Protein AF-A0A7V1U657-F1 (afdb_monomer)

Nearest PDB structures (foldseek):
  8v9j-assembly1_z  TM=7.286E-01  e=1.082E-06  Mycolicibacterium smegmatis MC2 155
  8v9l-assembly1_z  TM=7.149E-01  e=7.474E-06  Mycolicibacterium smegmatis MC2 155
  2mq9-assembly1_A  TM=6.368E-01  e=1.327E-02  Homo sapiens
  4adf-assembly1_L  TM=3.237E-01  e=2.497E+00  Homo sapiens
  3uf2-assembly2_D  TM=2.363E-01  e=8.163E+00  Homo sapiens

Structure (mmCIF, N/CA/C/O backbone):
data_AF-A0A7V1U657-F1
#
_entry.id   AF-A0A7V1U657-F1
#
loop_
_atom_site.group_PDB
_atom_site.id
_atom_site.type_symbol
_atom_site.label_atom_id
_atom_site.label_alt_id
_atom_site.label_comp_id
_atom_site.label_asym_id
_atom_site.label_entity_id
_atom_site.label_seq_id
_atom_site.pdbx_PDB_ins_code
_atom_site.Cartn_x
_atom_site.Cartn_y
_atom_site.Cartn_z
_atom_site.occupancy
_atom_site.B_iso_or_equiv
_atom_site.auth_seq_id
_atom_site.auth_comp_id
_atom_site.auth_asym_id
_atom_site.auth_atom_id
_atom_site.pdbx_PDB_model_num
ATOM 1 N N . MET A 1 1 ? 9.817 -9.246 -0.834 1.00 65.25 1 MET A N 1
ATOM 2 C CA . MET A 1 1 ? 9.112 -8.799 -2.052 1.00 65.25 1 MET A CA 1
ATOM 3 C C . MET A 1 1 ? 8.465 -10.000 -2.713 1.00 65.25 1 MET A C 1
ATOM 5 O O . MET A 1 1 ? 9.168 -10.953 -3.035 1.00 65.25 1 MET A O 1
ATOM 9 N N . THR A 1 2 ? 7.140 -9.972 -2.835 1.00 79.44 2 THR A N 1
ATOM 10 C CA . THR A 1 2 ? 6.330 -11.088 -3.347 1.00 79.44 2 THR A CA 1
ATOM 11 C C . THR A 1 2 ? 5.769 -10.728 -4.722 1.00 79.44 2 THR A C 1
ATOM 13 O O . THR A 1 2 ? 5.329 -9.596 -4.930 1.00 79.44 2 THR A O 1
ATOM 16 N N . GLU A 1 3 ? 5.778 -11.671 -5.663 1.00 80.19 3 GLU A N 1
ATOM 17 C CA . GLU A 1 3 ? 5.101 -11.495 -6.951 1.00 80.19 3 GLU A CA 1
ATOM 18 C C . GLU A 1 3 ? 3.579 -11.633 -6.797 1.00 80.19 3 GLU A C 1
ATOM 20 O O . GLU A 1 3 ? 3.076 -12.315 -5.904 1.00 80.19 3 GLU A O 1
ATOM 25 N N . LEU A 1 4 ? 2.826 -10.962 -7.669 1.00 85.06 4 LEU A N 1
ATOM 26 C CA . LEU A 1 4 ? 1.369 -11.031 -7.659 1.00 85.06 4 LEU A CA 1
ATOM 27 C C . LEU A 1 4 ? 0.876 -12.371 -8.231 1.00 85.06 4 LEU A C 1
ATOM 29 O O . LEU A 1 4 ? 1.046 -12.629 -9.420 1.00 85.06 4 LEU A O 1
ATOM 33 N N . ASP A 1 5 ? 0.175 -13.161 -7.416 1.00 86.38 5 ASP A N 1
ATOM 34 C CA . ASP A 1 5 ? -0.552 -14.358 -7.850 1.00 86.38 5 ASP A CA 1
ATOM 35 C C . ASP A 1 5 ? -1.987 -14.421 -7.274 1.00 86.38 5 ASP A C 1
ATOM 37 O O . ASP A 1 5 ? -2.387 -13.631 -6.409 1.00 86.38 5 ASP A O 1
ATOM 41 N N . HIS A 1 6 ? -2.794 -15.374 -7.758 1.00 86.25 6 HIS A N 1
ATOM 42 C CA . HIS A 1 6 ? -4.179 -15.557 -7.301 1.00 86.25 6 HIS A CA 1
ATOM 43 C C . HIS A 1 6 ? -4.298 -16.045 -5.846 1.00 86.25 6 HIS A C 1
ATOM 45 O O . HIS A 1 6 ? -5.334 -15.823 -5.211 1.00 86.25 6 HIS A O 1
ATOM 51 N N . THR A 1 7 ? -3.279 -16.722 -5.312 1.00 88.94 7 THR A N 1
ATOM 52 C CA . THR A 1 7 ? -3.280 -17.255 -3.942 1.00 88.94 7 THR A CA 1
ATOM 53 C C . THR A 1 7 ? -3.102 -16.120 -2.941 1.00 88.94 7 THR A C 1
ATOM 55 O O . THR A 1 7 ? -3.890 -15.988 -2.001 1.00 88.94 7 THR A O 1
ATOM 58 N N . LEU A 1 8 ? -2.120 -15.254 -3.185 1.00 88.69 8 LEU A N 1
ATOM 59 C CA . LEU A 1 8 ? -1.853 -14.042 -2.428 1.00 88.69 8 LEU A CA 1
ATOM 60 C C . LEU A 1 8 ? -3.040 -13.085 -2.492 1.00 88.69 8 LEU A C 1
ATOM 62 O O . LEU A 1 8 ? -3.476 -12.584 -1.456 1.00 88.69 8 LEU A O 1
ATOM 66 N N . LEU A 1 9 ? -3.615 -12.884 -3.682 1.00 91.25 9 LEU A N 1
ATOM 67 C CA . LEU A 1 9 ? -4.796 -12.038 -3.841 1.00 91.25 9 LEU A CA 1
ATOM 68 C C . LEU A 1 9 ? -5.963 -12.536 -2.985 1.00 91.25 9 LEU A C 1
ATOM 70 O O . LEU A 1 9 ? -6.587 -11.755 -2.271 1.00 91.25 9 LEU A O 1
ATOM 74 N N . ARG A 1 10 ? -6.235 -13.846 -3.012 1.00 91.06 10 ARG A N 1
ATOM 75 C CA . ARG A 1 10 ? -7.302 -14.459 -2.213 1.00 91.06 10 ARG A CA 1
ATOM 76 C C . ARG A 1 10 ? -7.030 -14.339 -0.714 1.00 91.06 10 ARG A C 1
ATOM 78 O O . ARG A 1 10 ? -7.961 -14.063 0.040 1.00 91.06 10 ARG A O 1
ATOM 85 N N . LYS A 1 11 ? -5.773 -14.513 -0.286 1.00 92.00 11 LYS A N 1
ATOM 86 C CA . LYS A 1 11 ? -5.346 -14.304 1.107 1.00 92.00 11 LYS A CA 1
ATOM 87 C C . LYS A 1 11 ? -5.624 -12.865 1.549 1.00 92.00 11 LYS A C 1
ATOM 89 O O . LYS A 1 11 ? -6.239 -12.667 2.592 1.00 92.00 11 LYS A O 1
ATOM 94 N N . LEU A 1 12 ? -5.225 -11.878 0.746 1.00 93.19 12 LEU A N 1
ATOM 95 C CA . LEU A 1 12 ? -5.453 -10.457 1.020 1.00 93.19 12 LEU A CA 1
ATOM 96 C C . LEU A 1 12 ? -6.943 -10.099 1.036 1.00 93.19 12 LEU A C 1
ATOM 98 O O . LEU A 1 12 ? -7.397 -9.417 1.949 1.00 93.19 12 LEU A O 1
ATOM 102 N N . ALA A 1 13 ? -7.718 -10.591 0.069 1.00 91.31 13 ALA A N 1
ATOM 103 C CA . ALA A 1 13 ? -9.158 -10.347 -0.015 1.00 91.31 13 ALA A CA 1
ATOM 104 C C . ALA A 1 13 ? -9.927 -10.942 1.179 1.00 91.31 13 ALA A C 1
ATOM 106 O O . ALA A 1 13 ? -10.911 -10.365 1.643 1.00 91.31 13 ALA A O 1
ATOM 107 N N . GLY A 1 14 ? -9.470 -12.093 1.684 1.00 89.81 14 GLY A N 1
ATOM 108 C CA . GLY A 1 14 ? -10.012 -12.732 2.882 1.00 89.81 14 GLY A CA 1
ATOM 109 C C . GLY A 1 14 ? -9.529 -12.112 4.195 1.00 89.81 14 GLY A C 1
ATOM 110 O O . GLY A 1 14 ? -10.094 -12.417 5.245 1.00 89.81 14 GLY A O 1
ATOM 111 N N . TRP A 1 15 ? -8.511 -11.247 4.161 1.00 87.44 15 TRP A N 1
ATOM 112 C CA . TRP A 1 15 ? -7.967 -10.626 5.361 1.00 87.44 15 TRP A CA 1
ATOM 113 C C . TRP A 1 15 ? -8.934 -9.572 5.911 1.00 87.44 15 TRP A C 1
ATOM 115 O O . TRP A 1 15 ? -9.203 -8.543 5.288 1.00 87.44 15 TRP A O 1
ATOM 125 N N . SER A 1 16 ? -9.461 -9.840 7.102 1.00 84.88 16 SER A N 1
ATOM 126 C CA . SER A 1 16 ? -10.425 -8.985 7.792 1.00 84.88 16 SER A CA 1
ATOM 127 C C . SER A 1 16 ? -10.053 -8.941 9.271 1.00 84.88 16 SER A C 1
ATOM 129 O O . SER A 1 16 ? -10.511 -9.793 10.029 1.00 84.88 16 SER A O 1
ATOM 131 N N . PRO A 1 17 ? -9.192 -8.003 9.688 1.00 80.81 17 PRO A N 1
ATOM 132 C CA . PRO A 1 17 ? -8.807 -7.897 11.080 1.00 80.81 17 PRO A CA 1
ATOM 133 C C . PRO A 1 17 ? -9.905 -7.149 11.846 1.00 80.81 17 PRO A C 1
ATOM 135 O O . PRO A 1 17 ? -10.292 -6.038 11.484 1.00 80.81 17 PRO A O 1
ATOM 138 N N . ASP A 1 18 ? -10.452 -7.787 12.881 1.00 85.81 18 ASP A N 1
ATOM 139 C CA . ASP A 1 18 ? -11.635 -7.306 13.601 1.00 85.81 18 ASP A CA 1
ATOM 140 C C . ASP A 1 18 ? -11.426 -5.899 14.182 1.00 85.81 18 ASP A C 1
ATOM 142 O O . ASP A 1 18 ? -10.727 -5.698 15.173 1.00 85.81 18 ASP A O 1
ATOM 146 N N . GLY A 1 19 ? -12.045 -4.902 13.544 1.00 85.88 19 GLY A N 1
ATOM 147 C CA . GLY A 1 19 ? -12.002 -3.503 13.975 1.00 85.88 19 GLY A CA 1
ATOM 148 C C . GLY A 1 19 ? -10.679 -2.771 13.716 1.00 85.88 19 GLY A C 1
ATOM 149 O O . GLY A 1 19 ? -10.598 -1.578 14.012 1.00 85.88 19 GLY A O 1
ATOM 150 N N . VAL A 1 20 ? -9.670 -3.433 13.140 1.00 95.56 20 VAL A N 1
ATOM 151 C CA . VAL A 1 20 ? -8.402 -2.800 12.752 1.00 95.56 20 VAL A CA 1
ATOM 152 C C . VAL A 1 20 ? -8.478 -2.411 11.272 1.00 95.56 20 VAL A C 1
ATOM 154 O O . VAL A 1 20 ? -8.790 -3.254 10.433 1.00 95.56 20 VAL A O 1
ATOM 157 N N . PRO A 1 21 ? -8.229 -1.146 10.906 1.00 97.00 21 PRO A N 1
ATOM 158 C CA . PRO A 1 21 ? -8.206 -0.755 9.506 1.00 97.00 21 PRO A CA 1
ATOM 159 C C . PRO A 1 21 ? -6.965 -1.320 8.801 1.00 97.00 21 PRO A C 1
ATOM 161 O O . PRO A 1 21 ? -5.891 -1.419 9.387 1.00 97.00 21 PRO A O 1
ATOM 164 N N . VAL A 1 22 ? -7.117 -1.640 7.521 1.00 97.81 22 VAL A N 1
ATOM 165 C CA . VAL A 1 22 ? -6.031 -1.967 6.600 1.00 97.81 22 VAL A CA 1
ATOM 166 C C . VAL A 1 22 ? -5.717 -0.734 5.760 1.00 97.81 22 VAL A C 1
ATOM 168 O O . VAL A 1 22 ? -6.591 -0.200 5.068 1.00 97.81 22 VAL A O 1
ATOM 171 N N . THR A 1 23 ? -4.457 -0.314 5.775 1.00 98.56 23 THR A N 1
ATOM 172 C CA . THR A 1 23 ? -3.914 0.700 4.871 1.00 98.56 23 THR A CA 1
ATOM 173 C C . THR A 1 23 ? -3.426 0.020 3.596 1.00 98.56 23 THR A C 1
ATOM 175 O O . THR A 1 23 ? -2.448 -0.723 3.607 1.00 98.56 23 THR A O 1
ATOM 178 N N . SER A 1 24 ? -4.122 0.265 2.486 1.00 98.56 24 SER A N 1
ATOM 179 C CA . SER A 1 24 ? -3.779 -0.239 1.150 1.00 98.56 24 SER A CA 1
ATOM 180 C C . SER A 1 24 ? -3.199 0.898 0.314 1.00 98.56 24 SER A C 1
ATOM 182 O O . SER A 1 24 ? -3.909 1.866 0.026 1.00 98.56 24 SER A O 1
ATOM 184 N N . LEU A 1 25 ? -1.927 0.803 -0.074 1.00 98.75 25 LEU A N 1
ATOM 185 C CA . LEU A 1 25 ? -1.214 1.835 -0.824 1.00 98.75 25 LEU A CA 1
ATOM 186 C C . LEU A 1 25 ? -0.689 1.290 -2.152 1.00 98.75 25 LEU A C 1
ATOM 188 O O . LEU A 1 25 ? 0.064 0.326 -2.195 1.00 98.75 25 LEU A O 1
ATOM 192 N N . TYR A 1 26 ? -1.043 1.976 -3.231 1.00 98.56 26 TYR A N 1
ATOM 193 C CA . TYR A 1 26 ? -0.529 1.760 -4.575 1.00 98.56 26 TYR A CA 1
ATOM 194 C C . TYR A 1 26 ? 0.330 2.952 -4.979 1.00 98.56 26 TYR A C 1
ATOM 196 O O . TYR A 1 26 ? -0.114 4.096 -4.858 1.00 98.56 26 TYR A O 1
ATOM 204 N N . LEU A 1 27 ? 1.538 2.692 -5.473 1.00 98.44 27 LEU A N 1
ATOM 205 C CA . LEU A 1 27 ? 2.489 3.722 -5.893 1.00 98.44 27 LEU A CA 1
ATOM 206 C C . LEU A 1 27 ? 3.156 3.303 -7.198 1.00 98.44 27 LEU A C 1
ATOM 208 O O . LEU A 1 27 ? 3.742 2.224 -7.275 1.00 98.44 27 LEU A O 1
ATOM 212 N N . THR A 1 28 ? 3.101 4.147 -8.227 1.00 97.50 28 THR A N 1
ATOM 213 C CA . THR A 1 28 ? 3.973 3.948 -9.389 1.00 97.50 28 THR A CA 1
ATOM 214 C C . THR A 1 28 ? 5.391 4.404 -9.073 1.00 97.50 28 THR A C 1
ATOM 216 O O . THR A 1 28 ? 5.622 5.491 -8.552 1.00 97.50 28 THR A O 1
ATOM 219 N N . VAL A 1 29 ? 6.345 3.545 -9.412 1.00 97.44 29 VAL A N 1
ATOM 220 C CA . VAL A 1 29 ? 7.791 3.772 -9.283 1.00 97.44 29 VAL A CA 1
ATOM 221 C C . VAL A 1 29 ? 8.476 3.678 -10.650 1.00 97.44 29 VAL A C 1
ATOM 223 O O . VAL A 1 29 ? 9.697 3.577 -10.739 1.00 97.44 29 VAL A O 1
ATOM 226 N N . ASP A 1 30 ? 7.688 3.711 -11.730 1.00 96.38 30 ASP A N 1
ATOM 227 C CA . ASP A 1 30 ? 8.153 3.588 -13.109 1.00 96.38 30 ASP A CA 1
ATOM 228 C C . ASP A 1 30 ? 9.202 4.656 -13.435 1.00 96.38 30 ASP A C 1
ATOM 230 O O . ASP A 1 30 ? 8.894 5.847 -13.491 1.00 96.38 30 ASP A O 1
ATOM 234 N N . GLY A 1 31 ? 10.433 4.218 -13.714 1.00 93.38 31 GLY A N 1
ATOM 235 C CA . GLY A 1 31 ? 11.565 5.088 -14.035 1.00 93.38 31 GLY A CA 1
ATOM 236 C C . GLY A 1 31 ? 11.348 5.992 -15.253 1.00 93.38 31 GLY A C 1
ATOM 237 O O . GLY A 1 31 ? 12.021 7.013 -15.377 1.00 93.38 31 GLY A O 1
ATOM 238 N N . ARG A 1 32 ? 10.394 5.664 -16.136 1.00 93.50 32 ARG A N 1
ATOM 239 C CA . ARG A 1 32 ? 10.004 6.533 -17.260 1.00 93.50 32 ARG A CA 1
ATOM 240 C C . ARG A 1 32 ? 9.250 7.774 -16.791 1.00 93.50 32 ARG A C 1
ATOM 242 O O . ARG A 1 32 ? 9.371 8.827 -17.407 1.00 93.50 32 ARG A O 1
ATOM 249 N N . ARG A 1 33 ? 8.459 7.635 -15.723 1.00 94.31 33 ARG A N 1
ATOM 250 C CA . ARG A 1 33 ? 7.682 8.720 -15.112 1.00 94.31 33 ARG A CA 1
ATOM 251 C C . ARG A 1 33 ? 8.442 9.398 -13.974 1.00 94.31 33 ARG A C 1
ATOM 253 O O . ARG A 1 33 ? 8.351 10.612 -13.834 1.00 94.31 33 ARG A O 1
ATOM 260 N N . TYR A 1 34 ? 9.188 8.616 -13.200 1.00 95.38 34 TYR A N 1
ATOM 261 C CA . TYR A 1 34 ? 9.956 9.040 -12.034 1.00 95.38 34 TYR A CA 1
ATOM 262 C C . TYR A 1 34 ? 11.418 8.607 -12.181 1.00 95.38 34 TYR A C 1
ATOM 264 O O . TYR A 1 34 ? 11.822 7.574 -11.635 1.00 95.38 34 TYR A O 1
ATOM 272 N N . PRO A 1 35 ? 12.231 9.361 -12.946 1.00 93.38 35 PRO A N 1
ATOM 273 C CA . PRO A 1 35 ? 13.628 9.012 -13.180 1.00 93.38 35 PRO A CA 1
ATOM 274 C C . PRO A 1 35 ? 14.423 8.865 -11.881 1.00 93.38 35 PRO A C 1
ATOM 276 O O . PRO A 1 35 ? 15.235 7.940 -11.763 1.00 93.38 35 PRO A O 1
ATOM 279 N N . ARG A 1 36 ? 14.159 9.724 -10.887 1.00 95.19 36 ARG A N 1
ATOM 280 C CA . ARG A 1 36 ? 14.844 9.730 -9.590 1.00 95.19 36 ARG A CA 1
ATOM 281 C C . ARG A 1 36 ? 13.957 9.155 -8.491 1.00 95.19 36 ARG A C 1
ATOM 283 O O . ARG A 1 36 ? 12.739 9.299 -8.511 1.00 95.19 36 ARG A O 1
ATOM 290 N N . ARG A 1 37 ? 14.603 8.567 -7.480 1.00 95.06 37 ARG A N 1
ATOM 291 C CA . ARG A 1 37 ? 13.950 8.072 -6.259 1.00 95.06 37 ARG A CA 1
ATOM 292 C C . ARG A 1 37 ? 13.106 9.146 -5.572 1.00 95.06 37 ARG A C 1
ATOM 294 O O . ARG A 1 37 ? 11.954 8.909 -5.232 1.00 95.06 37 ARG A O 1
ATOM 301 N N . THR A 1 38 ? 13.659 10.350 -5.476 1.00 96.19 38 THR A N 1
ATOM 302 C CA . THR A 1 38 ? 12.994 11.511 -4.879 1.00 96.19 38 THR A CA 1
ATOM 303 C C . THR A 1 38 ? 11.667 11.861 -5.555 1.00 96.19 38 THR A C 1
ATOM 305 O O . THR A 1 38 ? 10.789 12.417 -4.906 1.00 96.19 38 THR A O 1
ATOM 308 N N . ASP A 1 39 ? 11.486 11.531 -6.838 1.00 96.06 39 ASP A N 1
ATOM 309 C CA . ASP A 1 39 ? 10.292 11.929 -7.588 1.00 96.06 39 ASP A CA 1
ATOM 310 C C . ASP A 1 39 ? 9.060 11.115 -7.156 1.00 96.06 39 ASP A C 1
ATOM 312 O O . ASP A 1 39 ? 7.980 11.678 -6.965 1.00 96.06 39 ASP A O 1
ATOM 316 N N . TYR A 1 40 ? 9.214 9.801 -6.941 1.00 96.88 40 TYR A N 1
ATOM 317 C CA . TYR A 1 40 ? 8.127 8.975 -6.400 1.00 96.88 40 TYR A CA 1
ATOM 318 C C . TYR A 1 40 ? 7.997 9.100 -4.875 1.00 96.88 40 TYR A C 1
ATOM 320 O O . TYR A 1 40 ? 6.921 8.848 -4.337 1.00 96.88 40 TYR A O 1
ATOM 328 N N . GLU A 1 41 ? 9.042 9.533 -4.162 1.00 97.88 41 GLU A N 1
ATOM 329 C CA . GLU A 1 41 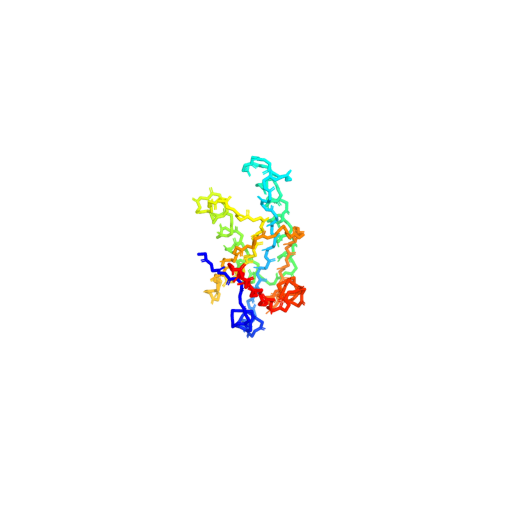? 8.958 9.830 -2.723 1.00 97.88 41 GLU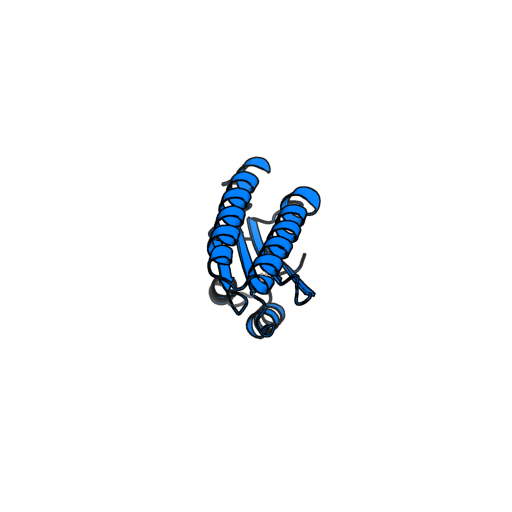 A CA 1
ATOM 330 C C . GLU A 1 41 ? 8.069 11.045 -2.426 1.00 97.88 41 GLU A C 1
ATOM 332 O O . GLU A 1 41 ? 7.319 11.021 -1.452 1.00 97.88 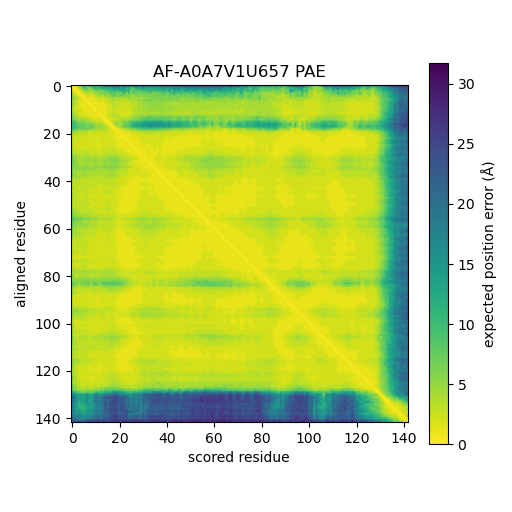41 GLU A O 1
ATOM 337 N N . VAL A 1 42 ? 8.055 12.061 -3.297 1.00 98.06 42 VAL A N 1
ATOM 338 C CA . VAL A 1 42 ? 7.083 13.168 -3.196 1.00 98.06 42 VAL A CA 1
ATOM 339 C C . VAL A 1 42 ? 5.653 12.634 -3.283 1.00 98.06 42 VAL A C 1
ATOM 341 O O . VAL A 1 42 ? 4.776 13.031 -2.515 1.00 98.06 42 VAL A O 1
ATOM 344 N N . ARG A 1 43 ? 5.414 11.687 -4.196 1.00 98.06 43 ARG A N 1
ATOM 345 C CA . ARG A 1 43 ? 4.098 11.068 -4.355 1.00 98.06 43 ARG A CA 1
ATOM 346 C C . ARG A 1 43 ? 3.725 10.198 -3.160 1.00 98.06 43 ARG A C 1
ATOM 348 O O . ARG A 1 43 ? 2.576 10.231 -2.723 1.00 98.06 43 ARG A O 1
ATOM 355 N N . LEU A 1 44 ? 4.691 9.469 -2.605 1.00 98.62 44 LEU A N 1
ATOM 356 C CA . LEU A 1 44 ? 4.527 8.757 -1.345 1.00 98.62 44 LEU A CA 1
ATOM 357 C C . LEU A 1 44 ? 4.072 9.718 -0.238 1.00 98.62 44 LEU A C 1
ATOM 359 O O . LEU A 1 44 ? 3.071 9.436 0.410 1.00 98.62 44 LEU A O 1
ATOM 363 N N . ASP A 1 45 ? 4.730 10.865 -0.056 1.00 98.69 45 ASP A N 1
ATOM 364 C CA . ASP A 1 45 ? 4.369 11.834 0.991 1.00 98.69 45 ASP A CA 1
ATOM 365 C C . ASP A 1 45 ? 2.924 12.343 0.871 1.00 98.69 45 ASP A C 1
ATOM 367 O O . ASP A 1 45 ? 2.221 12.493 1.877 1.00 98.69 45 ASP A O 1
ATOM 371 N N . GLU A 1 46 ? 2.446 12.576 -0.353 1.00 98.56 46 GLU A N 1
ATOM 372 C CA . GLU A 1 46 ? 1.049 12.939 -0.612 1.00 98.56 46 GLU A CA 1
ATOM 373 C C . GLU A 1 46 ? 0.075 11.827 -0.201 1.00 98.56 46 GLU A C 1
ATOM 375 O O . GLU A 1 46 ? -0.941 12.098 0.447 1.00 98.56 46 GLU A O 1
ATOM 380 N N . LEU A 1 47 ? 0.392 10.574 -0.543 1.00 98.75 47 LEU A N 1
ATOM 381 C CA . LEU A 1 47 ? -0.416 9.414 -0.169 1.00 98.75 47 LEU A CA 1
ATOM 382 C C . LEU A 1 47 ? -0.407 9.200 1.349 1.00 98.75 47 LEU A C 1
ATOM 384 O O . LEU A 1 47 ? -1.468 9.045 1.946 1.00 98.75 47 LEU A O 1
ATOM 388 N N . LEU A 1 48 ? 0.750 9.278 2.007 1.00 98.75 48 LEU A N 1
ATOM 389 C CA . LEU A 1 48 ? 0.840 9.140 3.462 1.00 98.75 48 LEU A CA 1
ATOM 390 C C . LEU A 1 48 ? 0.041 10.237 4.177 1.00 98.75 48 LEU A C 1
ATOM 392 O O . LEU A 1 48 ? -0.661 9.959 5.146 1.00 98.75 48 LEU A O 1
ATOM 396 N N . ARG A 1 49 ? 0.068 11.481 3.679 1.00 98.69 49 ARG A N 1
ATOM 397 C CA . ARG A 1 49 ? -0.783 12.564 4.203 1.00 98.69 49 ARG A CA 1
ATOM 398 C C . ARG A 1 49 ? -2.274 12.264 4.020 1.00 98.69 49 ARG A C 1
ATOM 400 O O . ARG A 1 49 ? -3.060 12.537 4.923 1.00 98.69 49 ARG A O 1
ATOM 407 N N . SER A 1 50 ? -2.667 11.693 2.880 1.00 98.62 50 SER A N 1
ATOM 408 C CA . SER A 1 50 ? -4.055 11.287 2.632 1.00 98.62 50 SER A CA 1
ATOM 409 C C . SER A 1 50 ? -4.503 10.147 3.554 1.00 98.62 50 SER A C 1
ATOM 411 O O . SER A 1 50 ? -5.624 10.200 4.056 1.00 98.62 50 SER A O 1
ATOM 413 N N . ALA A 1 51 ? -3.638 9.170 3.843 1.00 98.56 51 ALA A N 1
ATOM 414 C CA . ALA A 1 51 ? -3.922 8.119 4.823 1.00 98.56 51 ALA A CA 1
ATOM 415 C C . ALA A 1 51 ? -4.163 8.701 6.223 1.00 98.56 51 ALA A C 1
ATOM 417 O O . ALA A 1 51 ? -5.175 8.379 6.845 1.00 98.56 51 ALA A O 1
ATOM 418 N N . ARG A 1 52 ? -3.312 9.638 6.676 1.00 98.50 52 ARG A N 1
ATOM 419 C CA . ARG A 1 52 ? -3.529 10.355 7.949 1.00 98.50 52 ARG A CA 1
ATOM 420 C C . ARG A 1 52 ? -4.863 11.086 7.977 1.00 98.50 52 ARG A C 1
ATOM 422 O O . ARG A 1 52 ? -5.587 11.009 8.960 1.00 98.50 52 ARG A O 1
ATOM 429 N N . ALA A 1 53 ? -5.216 11.769 6.888 1.00 98.50 53 ALA A N 1
ATOM 430 C CA . ALA A 1 53 ? -6.491 12.472 6.792 1.00 98.50 53 ALA A CA 1
ATOM 431 C C . ALA A 1 53 ? -7.697 11.516 6.878 1.00 98.50 53 ALA A C 1
ATOM 433 O O . ALA A 1 53 ? -8.683 11.849 7.529 1.00 98.50 53 ALA A O 1
ATOM 434 N N . GLN A 1 54 ? -7.615 10.324 6.273 1.00 98.25 54 GLN A N 1
ATOM 435 C CA . GLN A 1 54 ? -8.646 9.284 6.402 1.00 98.25 54 GLN A CA 1
ATOM 436 C C . GLN A 1 54 ? -8.739 8.747 7.840 1.00 98.25 54 GLN A C 1
ATOM 438 O O . GLN A 1 54 ? -9.839 8.490 8.328 1.00 98.25 54 GLN A O 1
ATOM 443 N N . ALA A 1 55 ? -7.607 8.638 8.542 1.00 97.38 55 ALA A N 1
ATOM 444 C CA . ALA A 1 55 ? -7.553 8.176 9.927 1.00 97.38 55 ALA A CA 1
ATOM 445 C C . ALA A 1 55 ? -8.240 9.122 10.927 1.00 97.38 55 ALA A C 1
ATOM 447 O O . ALA A 1 55 ? -8.697 8.660 11.969 1.00 97.38 55 ALA A O 1
ATOM 448 N N . LEU A 1 56 ? -8.380 10.417 10.611 1.00 96.62 56 LEU A N 1
ATOM 449 C CA . LEU A 1 56 ? -9.053 11.395 11.484 1.00 96.62 56 LEU A CA 1
ATOM 450 C C . LEU A 1 56 ? -10.526 11.057 11.762 1.00 96.62 56 LEU A C 1
ATOM 452 O O . LEU A 1 56 ? -11.076 1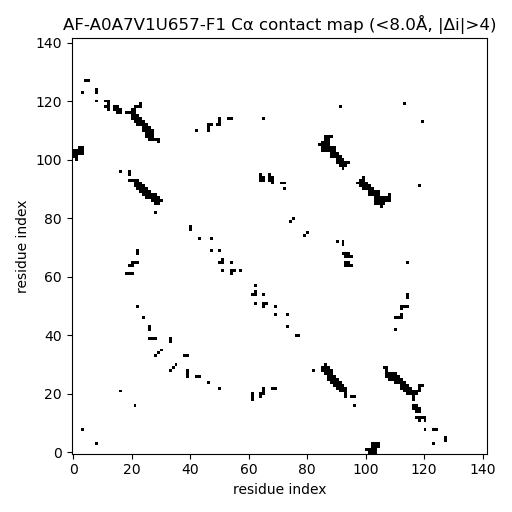1.507 12.763 1.00 96.62 56 LEU A O 1
ATOM 456 N N . ALA A 1 57 ? -11.169 10.287 10.880 1.00 95.25 57 ALA A N 1
ATOM 457 C CA . ALA A 1 57 ? -12.553 9.847 11.049 1.00 95.25 57 ALA A CA 1
ATOM 458 C C . ALA A 1 57 ? -12.684 8.539 11.855 1.00 95.25 57 ALA A C 1
ATOM 460 O O . ALA A 1 57 ? -13.799 8.064 12.069 1.00 95.25 57 ALA A O 1
ATOM 461 N N . LEU A 1 58 ? -11.567 7.930 12.269 1.00 95.75 58 LEU A N 1
ATOM 462 C CA . LEU A 1 58 ? -11.546 6.638 12.949 1.00 95.75 58 LEU A CA 1
ATOM 463 C C . LEU A 1 58 ? -11.461 6.791 14.476 1.00 95.75 58 LEU A C 1
ATOM 465 O O . LEU A 1 58 ? -10.942 7.789 14.978 1.00 95.75 58 LEU A O 1
ATOM 469 N N . PRO A 1 59 ? -11.909 5.776 15.239 1.00 96.19 59 PRO A N 1
ATOM 470 C CA . PRO A 1 59 ? -11.625 5.691 16.665 1.00 96.19 59 PRO A CA 1
ATOM 471 C C . PRO A 1 59 ? -10.119 5.720 16.947 1.00 96.19 59 PRO A C 1
ATOM 473 O O . PRO A 1 59 ? -9.313 5.220 16.164 1.00 96.19 59 PRO A O 1
ATOM 476 N N . GLU A 1 60 ? -9.743 6.236 18.113 1.00 95.62 60 GLU A N 1
ATOM 477 C CA . GLU A 1 60 ? -8.346 6.478 18.490 1.00 95.62 60 GLU A CA 1
ATOM 478 C C . GLU A 1 60 ? -7.424 5.237 18.377 1.00 95.62 60 GLU A C 1
ATOM 480 O O . GLU A 1 60 ? -6.343 5.363 17.798 1.00 95.62 60 GLU A O 1
ATOM 485 N N . PRO A 1 61 ? -7.838 4.010 18.764 1.00 95.69 61 PRO A N 1
ATOM 486 C CA . PRO A 1 61 ? -7.032 2.810 18.525 1.00 95.69 61 PRO A CA 1
ATOM 487 C C . PRO A 1 61 ? -6.803 2.492 17.042 1.00 95.69 61 PRO A C 1
ATOM 489 O O . PRO A 1 61 ? -5.705 2.089 16.662 1.00 95.69 61 PRO A O 1
ATOM 492 N N . ALA A 1 62 ? -7.821 2.695 16.204 1.00 96.25 62 ALA A N 1
ATOM 493 C CA . ALA A 1 62 ? -7.734 2.468 14.766 1.00 96.25 62 ALA A CA 1
ATOM 494 C C . ALA A 1 62 ? -6.843 3.526 14.099 1.00 96.25 62 ALA A C 1
ATOM 496 O O . ALA A 1 62 ? -5.987 3.177 13.291 1.00 96.25 62 ALA A O 1
ATOM 497 N N . ALA A 1 63 ? -6.971 4.796 14.495 1.00 97.38 63 ALA A N 1
ATOM 498 C CA . ALA A 1 63 ? -6.106 5.871 14.012 1.00 97.38 63 ALA A CA 1
ATOM 499 C C . ALA A 1 63 ? -4.625 5.625 14.359 1.00 97.38 63 ALA A C 1
ATOM 501 O O . ALA A 1 63 ? -3.759 5.804 13.504 1.00 97.38 63 ALA A O 1
ATOM 502 N N . ARG A 1 64 ? -4.325 5.129 15.570 1.00 97.62 64 ARG A N 1
ATOM 503 C CA . ARG A 1 64 ? -2.956 4.725 15.945 1.00 97.62 64 ARG A CA 1
ATOM 504 C C . ARG A 1 64 ? -2.413 3.580 15.092 1.00 97.62 64 ARG A C 1
ATOM 506 O O . ARG A 1 64 ? -1.234 3.613 14.753 1.00 97.62 64 ARG A O 1
ATOM 513 N N . SER A 1 65 ? -3.244 2.596 14.731 1.00 97.75 65 SER A N 1
ATOM 514 C CA . SER A 1 65 ? -2.827 1.540 13.795 1.00 97.75 65 SER A CA 1
ATOM 515 C C . SER A 1 65 ? -2.411 2.141 12.454 1.00 97.75 65 SER A C 1
ATOM 517 O O . SER A 1 65 ? -1.352 1.805 11.942 1.00 97.75 65 SER A O 1
ATOM 519 N N . VAL A 1 66 ? -3.186 3.088 11.918 1.00 98.44 66 VAL A N 1
ATOM 520 C CA . VAL A 1 66 ? -2.854 3.738 10.639 1.00 98.44 66 VAL A CA 1
ATOM 521 C C . VAL A 1 66 ? -1.540 4.521 10.719 1.00 98.44 66 VAL A C 1
ATOM 523 O O . VAL A 1 66 ? -0.758 4.490 9.774 1.00 98.44 66 VAL A O 1
ATOM 526 N N . GLU A 1 67 ? -1.237 5.190 11.835 1.00 98.50 67 GLU A N 1
ATOM 527 C CA . GLU A 1 67 ? 0.076 5.836 12.003 1.00 98.50 67 GLU A CA 1
ATOM 528 C C . GLU A 1 67 ? 1.231 4.820 12.008 1.00 98.50 67 GLU A C 1
ATOM 530 O O . GLU A 1 67 ? 2.277 5.082 11.409 1.00 98.50 67 GLU A O 1
ATOM 535 N N . GLY A 1 68 ? 1.032 3.645 12.615 1.00 98.50 68 GLY A N 1
ATOM 536 C CA . GLY A 1 68 ? 1.980 2.530 12.529 1.00 98.50 68 GLY A CA 1
ATOM 537 C C . GLY A 1 68 ? 2.160 2.030 11.094 1.00 98.50 68 GLY A C 1
ATOM 538 O O . GLY A 1 68 ? 3.288 1.855 10.634 1.00 98.50 68 GLY A O 1
ATOM 539 N N . ASP A 1 69 ? 1.060 1.890 10.354 1.00 98.56 69 ASP A N 1
ATOM 540 C CA . ASP A 1 69 ? 1.079 1.481 8.948 1.00 98.56 69 ASP A CA 1
ATOM 541 C C . ASP A 1 69 ? 1.870 2.474 8.093 1.00 98.56 69 ASP A C 1
ATOM 543 O O . ASP A 1 69 ? 2.690 2.085 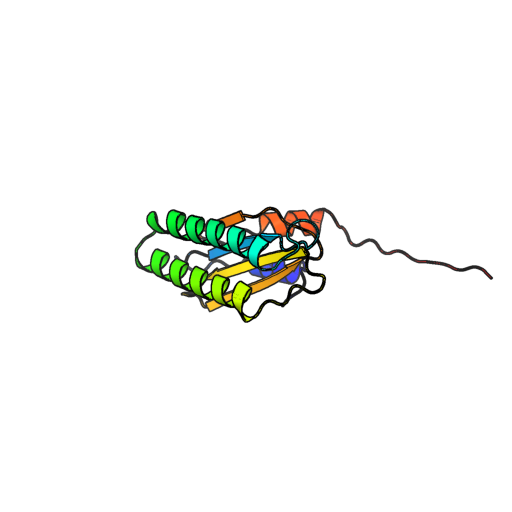7.264 1.00 98.56 69 ASP A O 1
ATOM 547 N N . ILE A 1 70 ? 1.649 3.771 8.313 1.00 98.75 70 ILE A N 1
ATOM 548 C CA . ILE A 1 70 ? 2.333 4.852 7.604 1.00 98.75 70 ILE A CA 1
ATOM 549 C C . ILE A 1 70 ? 3.836 4.839 7.883 1.00 98.75 70 ILE A C 1
ATOM 551 O O . ILE A 1 70 ? 4.624 5.040 6.954 1.00 98.75 70 ILE A O 1
ATOM 555 N N . ALA A 1 71 ? 4.237 4.618 9.135 1.00 98.62 71 ALA A N 1
ATOM 556 C CA . ALA A 1 71 ? 5.643 4.510 9.501 1.00 98.62 71 ALA A CA 1
ATOM 557 C C . ALA A 1 71 ? 6.308 3.322 8.788 1.00 98.62 71 ALA A C 1
ATOM 559 O O . ALA A 1 71 ? 7.347 3.504 8.151 1.00 98.62 71 ALA A O 1
ATOM 560 N N . GLU A 1 72 ? 5.671 2.149 8.812 1.00 98.44 72 GLU A N 1
ATOM 561 C CA . GLU A 1 72 ? 6.195 0.932 8.180 1.00 98.44 72 GLU A CA 1
ATOM 562 C C . GLU A 1 72 ? 6.301 1.083 6.653 1.00 98.44 72 GLU A C 1
ATOM 564 O O . GLU A 1 72 ? 7.343 0.786 6.061 1.00 98.44 72 GLU A O 1
ATOM 569 N N . ILE A 1 73 ? 5.263 1.643 6.017 1.00 98.69 73 ILE A N 1
ATOM 570 C CA . ILE A 1 73 ? 5.242 1.955 4.581 1.00 98.69 73 ILE A CA 1
ATOM 571 C C . ILE A 1 73 ? 6.350 2.945 4.213 1.00 98.69 73 ILE A C 1
ATOM 573 O O . ILE A 1 73 ? 7.080 2.727 3.243 1.00 98.69 73 ILE A O 1
ATOM 577 N N . SER A 1 74 ? 6.493 4.030 4.977 1.00 98.56 74 SER A N 1
ATOM 578 C CA . SER A 1 74 ? 7.532 5.033 4.742 1.00 98.56 74 SER A CA 1
ATOM 579 C C . SER A 1 74 ? 8.926 4.416 4.837 1.00 98.56 74 SER A C 1
ATOM 581 O O . SER A 1 74 ? 9.737 4.604 3.930 1.00 98.56 74 SER A O 1
ATOM 583 N N . ALA A 1 75 ? 9.196 3.666 5.908 1.00 98.31 75 ALA A N 1
ATOM 584 C CA . ALA A 1 75 ? 10.477 3.003 6.124 1.00 98.31 75 ALA A CA 1
ATOM 585 C C . ALA A 1 75 ? 10.777 1.999 5.005 1.00 98.31 75 ALA A C 1
ATOM 587 O O . ALA A 1 75 ? 11.879 1.975 4.462 1.00 98.31 75 ALA A O 1
ATOM 588 N N . PHE A 1 76 ? 9.788 1.206 4.581 1.00 98.25 76 PHE A N 1
ATOM 589 C CA . PHE A 1 76 ? 9.965 0.294 3.452 1.00 98.25 76 PHE A CA 1
ATOM 590 C C . PHE A 1 76 ? 10.395 1.032 2.182 1.00 98.25 76 PHE A C 1
ATOM 592 O O . PHE A 1 76 ? 11.460 0.744 1.636 1.00 98.25 76 PHE A O 1
ATOM 599 N N . VAL A 1 77 ? 9.615 2.020 1.735 1.00 97.75 77 VAL A N 1
ATOM 600 C CA . VAL A 1 77 ? 9.873 2.691 0.451 1.00 97.75 77 VAL A CA 1
ATOM 601 C C . VAL A 1 77 ? 11.179 3.494 0.470 1.00 97.75 77 VAL A C 1
ATOM 603 O O . VAL A 1 77 ? 11.834 3.606 -0.568 1.00 97.75 77 VAL A O 1
ATOM 606 N N . ARG A 1 78 ? 11.586 4.043 1.622 1.00 97.44 78 ARG A N 1
ATOM 607 C CA . ARG A 1 78 ? 12.773 4.912 1.758 1.00 97.44 78 ARG A CA 1
ATOM 608 C C . ARG A 1 78 ? 14.064 4.189 2.129 1.00 97.44 78 ARG A C 1
ATOM 610 O O . ARG A 1 78 ? 15.140 4.692 1.815 1.00 97.44 78 ARG A O 1
ATOM 617 N N . GLU A 1 79 ? 13.980 3.025 2.757 1.00 96.94 79 GLU A N 1
ATOM 618 C CA . GLU A 1 79 ? 15.162 2.371 3.333 1.00 96.94 79 GLU A CA 1
ATOM 619 C C . GLU A 1 79 ? 15.385 0.968 2.772 1.00 96.94 79 GLU A C 1
ATOM 621 O O . GLU A 1 79 ? 16.530 0.578 2.567 1.00 96.94 79 GLU A O 1
ATOM 626 N N . ARG A 1 80 ? 14.310 0.225 2.480 1.00 95.94 80 ARG A N 1
ATOM 627 C CA . ARG A 1 80 ? 14.387 -1.193 2.083 1.00 95.94 80 ARG A CA 1
ATOM 628 C C . ARG A 1 80 ? 14.123 -1.434 0.599 1.00 95.94 80 ARG A C 1
ATOM 630 O O . ARG A 1 80 ? 14.634 -2.395 0.039 1.00 95.94 80 ARG A O 1
ATOM 637 N N . PHE A 1 81 ? 13.323 -0.584 -0.040 1.00 95.94 81 PHE A N 1
ATOM 638 C CA . PHE A 1 81 ? 12.936 -0.773 -1.432 1.00 95.94 81 PHE A CA 1
ATOM 639 C C . PHE A 1 81 ? 14.053 -0.379 -2.406 1.00 95.94 81 PHE A C 1
ATOM 641 O O . PHE A 1 81 ? 14.504 0.771 -2.434 1.00 95.94 81 PHE A O 1
ATOM 648 N N . GLU A 1 82 ? 14.418 -1.324 -3.271 1.00 92.94 82 GLU A N 1
ATOM 649 C CA . GLU A 1 82 ? 15.281 -1.113 -4.429 1.00 92.94 82 GLU A CA 1
ATOM 650 C C . GLU A 1 82 ? 14.457 -1.217 -5.717 1.00 92.94 82 GLU A C 1
ATOM 652 O O . GLU A 1 82 ? 13.789 -2.218 -5.964 1.00 92.94 82 GLU A O 1
ATOM 657 N N . ARG A 1 83 ? 14.499 -0.171 -6.556 1.00 90.9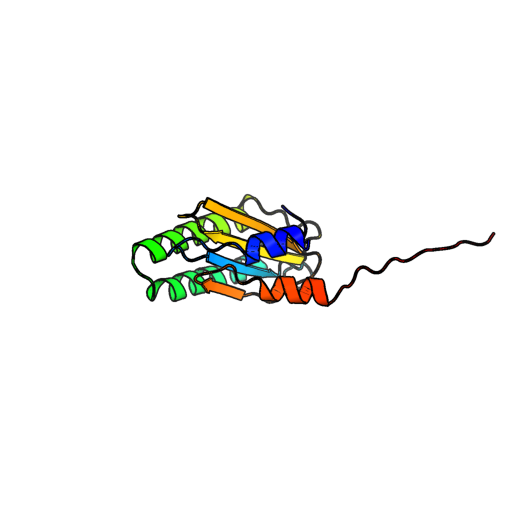4 83 ARG A N 1
ATOM 658 C CA . ARG A 1 83 ? 13.598 -0.051 -7.715 1.00 90.94 83 ARG A CA 1
ATOM 659 C C . ARG A 1 83 ? 13.748 -1.180 -8.736 1.00 90.94 83 ARG A C 1
ATOM 661 O O . ARG A 1 83 ? 12.737 -1.620 -9.268 1.00 90.94 83 ARG A O 1
ATOM 668 N N . GLY A 1 84 ? 14.971 -1.613 -9.047 1.00 90.25 84 GLY A N 1
ATOM 669 C CA . GLY A 1 84 ? 15.218 -2.628 -10.078 1.00 90.25 84 GLY A CA 1
ATOM 670 C C . GLY A 1 84 ? 14.422 -2.377 -11.370 1.00 90.25 84 GLY A C 1
ATOM 671 O O . GLY A 1 84 ? 14.421 -1.267 -11.910 1.00 90.25 84 GLY A O 1
ATOM 672 N N . ASP A 1 85 ? 13.716 -3.406 -11.829 1.00 89.06 85 ASP A N 1
ATOM 673 C CA . ASP A 1 85 ? 12.756 -3.394 -12.940 1.00 89.06 85 ASP A CA 1
ATOM 674 C C . ASP A 1 85 ? 11.294 -3.169 -12.498 1.00 89.06 85 ASP A C 1
ATOM 676 O O . ASP A 1 85 ? 10.383 -3.134 -13.335 1.00 89.06 85 ASP A O 1
ATOM 680 N N . THR A 1 86 ? 11.067 -2.965 -11.197 1.00 94.12 86 THR A N 1
ATOM 681 C CA . THR A 1 86 ? 9.746 -2.717 -10.620 1.00 94.12 86 THR A CA 1
ATOM 682 C C . THR A 1 86 ? 9.195 -1.396 -11.139 1.00 94.12 86 THR A C 1
ATOM 684 O O . THR A 1 86 ? 9.871 -0.365 -11.141 1.00 94.12 86 THR A O 1
ATOM 687 N N . ARG A 1 87 ? 7.928 -1.407 -11.565 1.00 95.19 87 ARG A N 1
ATOM 688 C CA . ARG A 1 87 ? 7.237 -0.210 -12.075 1.00 95.19 87 ARG A CA 1
ATOM 689 C C . ARG A 1 87 ? 6.070 0.222 -11.200 1.00 95.19 87 ARG A C 1
ATOM 691 O O . ARG A 1 87 ? 5.646 1.374 -11.283 1.00 95.19 87 ARG A O 1
ATOM 698 N N . GLY A 1 88 ? 5.573 -0.662 -10.345 1.00 96.56 88 GLY A N 1
ATOM 699 C CA . GLY A 1 88 ? 4.538 -0.360 -9.369 1.00 96.56 88 GLY A CA 1
ATOM 700 C C . GLY A 1 88 ? 4.746 -1.113 -8.063 1.00 96.56 88 GLY A C 1
ATOM 701 O O . GLY A 1 88 ? 5.330 -2.192 -8.044 1.00 96.56 88 GLY A O 1
ATOM 702 N N . LEU A 1 89 ? 4.238 -0.532 -6.985 1.00 97.81 89 LEU A N 1
ATOM 703 C CA . LEU A 1 89 ? 4.160 -1.136 -5.664 1.00 97.81 89 LEU A CA 1
ATOM 704 C C . LEU A 1 89 ? 2.701 -1.229 -5.236 1.00 97.81 89 LEU A C 1
ATOM 706 O O . LEU A 1 89 ? 1.933 -0.286 -5.452 1.00 97.81 89 LEU A O 1
ATOM 710 N N . ALA A 1 90 ? 2.352 -2.341 -4.598 1.00 98.00 90 ALA A N 1
ATOM 711 C CA . ALA A 1 90 ? 1.142 -2.478 -3.803 1.00 98.00 90 ALA A CA 1
ATOM 712 C C . ALA A 1 90 ? 1.537 -2.929 -2.393 1.00 98.00 90 ALA A C 1
ATOM 714 O O . ALA A 1 90 ? 2.146 -3.983 -2.217 1.00 98.00 90 ALA A O 1
ATOM 715 N N . LEU A 1 91 ? 1.230 -2.097 -1.405 1.00 98.44 91 LEU A N 1
ATOM 716 C CA . LEU A 1 91 ? 1.599 -2.282 -0.008 1.00 98.44 91 LEU A CA 1
ATOM 717 C C . LEU A 1 91 ? 0.328 -2.384 0.826 1.00 98.44 91 LEU A C 1
ATOM 719 O O . LEU A 1 91 ? -0.565 -1.541 0.703 1.00 98.44 91 LEU A O 1
ATOM 723 N N . PHE A 1 92 ? 0.258 -3.394 1.684 1.00 98.19 92 PHE A N 1
ATOM 724 C CA . PHE A 1 92 ? -0.851 -3.590 2.608 1.00 98.19 92 PHE A CA 1
ATOM 725 C C . PHE A 1 92 ? -0.299 -3.699 4.016 1.00 98.19 92 PHE A C 1
ATOM 727 O O . PHE A 1 92 ? 0.579 -4.517 4.282 1.00 98.19 92 PHE A O 1
ATOM 734 N N . SER A 1 93 ? -0.821 -2.874 4.913 1.00 98.19 93 SER A N 1
ATOM 735 C CA . SER A 1 93 ? -0.399 -2.868 6.305 1.00 98.19 93 SER A CA 1
ATOM 736 C C . SER A 1 93 ? -1.603 -2.747 7.227 1.00 98.19 93 SER A C 1
ATOM 738 O O . SER A 1 93 ? -2.565 -2.047 6.912 1.00 98.19 93 SER A O 1
ATOM 740 N N . ALA A 1 94 ? -1.560 -3.485 8.329 1.00 97.44 94 ALA A N 1
ATOM 741 C CA . ALA A 1 94 ? -2.441 -3.324 9.478 1.00 97.44 94 ALA A CA 1
ATOM 742 C C . ALA A 1 94 ? -1.626 -3.699 10.718 1.00 97.44 94 ALA A C 1
ATOM 744 O O . ALA A 1 94 ? -1.677 -4.829 11.209 1.00 97.44 94 ALA A O 1
ATOM 745 N N . SER A 1 95 ? -0.814 -2.757 11.178 1.00 94.88 95 SER A N 1
ATOM 746 C CA . SER A 1 95 ? 0.214 -2.918 12.205 1.00 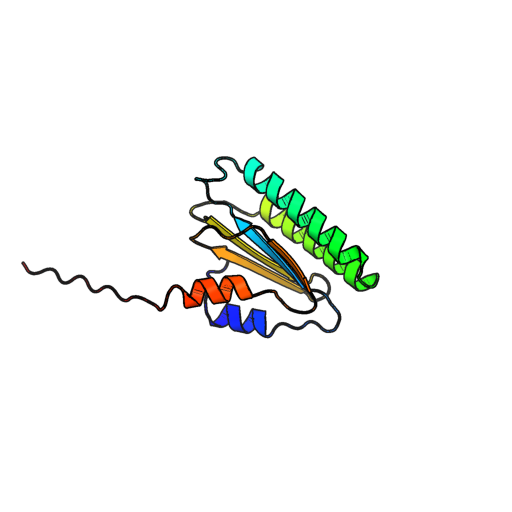94.88 95 SER A CA 1
ATOM 747 C C . SER A 1 95 ? -0.341 -3.463 13.521 1.00 94.88 95 SER A C 1
ATOM 749 O O . SER A 1 95 ? 0.248 -4.377 14.094 1.00 94.88 95 SER A O 1
ATOM 751 N N . ALA A 1 96 ? -1.521 -3.008 13.959 1.00 95.06 96 ALA A N 1
ATOM 752 C CA . ALA A 1 96 ? -2.174 -3.534 15.162 1.00 95.06 96 ALA A CA 1
ATOM 753 C C . ALA A 1 96 ? -2.682 -4.986 15.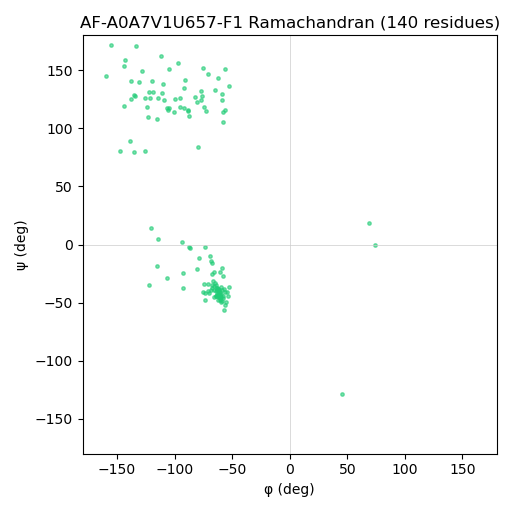011 1.00 95.06 96 ALA A C 1
ATOM 755 O O . ALA A 1 96 ? -2.995 -5.627 16.012 1.00 95.06 96 ALA A O 1
ATOM 756 N N . ALA A 1 97 ? -2.750 -5.509 13.783 1.00 95.44 97 ALA A N 1
ATOM 757 C CA . ALA A 1 97 ? -3.140 -6.883 13.462 1.00 95.44 97 ALA A CA 1
ATOM 758 C C . ALA A 1 97 ? -1.993 -7.720 12.856 1.00 95.44 97 ALA A C 1
ATOM 760 O O . ALA A 1 97 ? -2.219 -8.857 12.446 1.00 95.44 97 ALA A O 1
ATOM 761 N N . GLY A 1 98 ? -0.773 -7.174 12.782 1.00 94.62 98 GLY A N 1
ATOM 762 C CA . GLY A 1 98 ? 0.405 -7.873 12.262 1.00 94.62 98 GLY A CA 1
ATOM 763 C C . GLY A 1 98 ? 0.389 -8.150 10.753 1.00 94.62 98 GLY A C 1
ATOM 764 O O . GLY A 1 98 ? 1.126 -9.022 10.299 1.00 94.62 98 GLY A O 1
ATOM 765 N N . LEU A 1 99 ? -0.437 -7.444 9.971 1.00 95.25 99 LEU A N 1
ATOM 766 C CA . LEU A 1 99 ? -0.403 -7.552 8.510 1.00 95.25 99 LEU A CA 1
ATOM 767 C C . LEU A 1 99 ? 0.712 -6.669 7.944 1.00 95.25 99 LEU A C 1
ATOM 769 O O . LEU A 1 99 ? 0.707 -5.459 8.168 1.00 95.25 99 LEU A O 1
ATOM 773 N N . TRP A 1 100 ? 1.583 -7.269 7.136 1.00 96.62 100 TRP A N 1
ATOM 774 C CA . TRP A 1 100 ? 2.498 -6.576 6.233 1.00 96.62 100 TRP A CA 1
ATOM 775 C C . TRP A 1 100 ? 2.644 -7.389 4.947 1.00 96.62 100 TRP A C 1
ATOM 777 O O . TRP A 1 100 ? 3.080 -8.538 4.993 1.00 96.62 100 TRP A O 1
ATOM 787 N N . GLU A 1 101 ? 2.277 -6.808 3.808 1.00 96.94 101 GLU A N 1
ATOM 788 C CA . GLU A 1 101 ? 2.455 -7.422 2.491 1.00 96.94 101 GLU A CA 1
ATOM 789 C C . GLU A 1 101 ? 3.005 -6.388 1.503 1.00 96.94 101 GLU A C 1
ATOM 791 O O . GLU A 1 101 ? 2.460 -5.290 1.355 1.00 96.94 101 GLU A O 1
ATOM 796 N N . GLU A 1 102 ? 4.084 -6.758 0.815 1.00 96.38 102 GLU A N 1
ATOM 797 C CA . GLU A 1 102 ? 4.817 -5.924 -0.139 1.00 96.38 102 GLU A CA 1
ATOM 798 C C . GLU A 1 102 ? 4.878 -6.604 -1.512 1.00 96.38 102 GLU A C 1
ATOM 800 O O . GLU A 1 102 ? 5.564 -7.611 -1.715 1.00 96.38 102 GLU A O 1
ATOM 805 N N . ILE A 1 103 ? 4.150 -6.047 -2.477 1.00 95.62 103 ILE A N 1
ATOM 806 C CA . ILE A 1 103 ? 4.012 -6.632 -3.810 1.00 95.62 103 ILE A CA 1
ATOM 807 C C . ILE A 1 103 ? 4.661 -5.716 -4.834 1.00 95.62 103 ILE A C 1
ATOM 809 O O . ILE A 1 103 ? 4.323 -4.530 -4.935 1.00 95.62 103 ILE A O 1
ATOM 813 N N . THR A 1 104 ? 5.567 -6.283 -5.626 1.00 94.38 104 THR A N 1
ATOM 814 C CA . THR A 1 104 ? 6.120 -5.614 -6.800 1.00 94.38 104 THR A CA 1
ATOM 815 C C . THR A 1 104 ? 5.317 -5.918 -8.040 1.00 94.38 104 THR A C 1
ATOM 817 O O . THR A 1 104 ? 4.845 -7.030 -8.264 1.00 94.38 104 THR A O 1
ATOM 820 N N . LEU A 1 105 ? 5.166 -4.895 -8.871 1.00 92.81 105 LEU A N 1
ATOM 821 C CA . LEU A 1 105 ? 4.393 -4.970 -10.094 1.00 92.81 105 LEU A CA 1
ATOM 822 C C . LEU A 1 105 ? 5.291 -4.597 -11.279 1.00 92.81 105 LEU A C 1
ATOM 824 O O . LEU A 1 105 ? 5.930 -3.535 -11.263 1.00 92.81 105 LEU A O 1
ATOM 828 N N . PRO A 1 106 ? 5.305 -5.407 -12.355 1.00 89.38 106 PRO A N 1
ATOM 829 C CA . PRO A 1 106 ? 6.106 -5.132 -13.550 1.00 89.38 106 PRO A CA 1
ATOM 830 C C . PRO A 1 106 ? 5.529 -3.983 -14.396 1.00 89.38 106 PRO A C 1
ATOM 832 O O . PRO A 1 106 ? 6.091 -3.604 -15.427 1.00 89.38 106 PRO A O 1
ATOM 835 N N . ARG A 1 107 ? 4.383 -3.419 -13.991 1.00 90.12 107 ARG A N 1
ATOM 836 C CA . ARG A 1 107 ? 3.665 -2.340 -14.678 1.00 90.12 107 ARG A CA 1
ATOM 837 C C . ARG A 1 107 ? 3.364 -1.188 -13.716 1.00 90.12 107 ARG A C 1
ATOM 839 O O . ARG A 1 107 ? 3.168 -1.431 -12.526 1.00 90.12 107 ARG A O 1
ATOM 846 N N . PRO A 1 108 ? 3.316 0.059 -14.218 1.00 93.88 108 PRO A N 1
ATOM 847 C CA . PRO A 1 108 ? 2.897 1.193 -13.410 1.00 93.88 108 PRO A CA 1
ATOM 848 C C . PRO A 1 108 ? 1.448 1.027 -12.949 1.00 93.88 108 PRO A C 1
ATOM 850 O O . PRO A 1 108 ? 0.588 0.575 -13.704 1.00 93.88 108 PRO A O 1
ATOM 853 N N . VAL A 1 109 ? 1.184 1.465 -11.722 1.00 94.81 109 VAL A N 1
ATOM 854 C CA . VAL A 1 109 ? -0.155 1.540 -11.131 1.00 94.81 109 VAL A CA 1
ATOM 855 C C . VAL A 1 109 ? -0.584 2.985 -10.926 1.00 94.81 109 VAL A C 1
ATOM 857 O O . VAL A 1 109 ? 0.234 3.905 -10.939 1.00 94.81 109 VAL A O 1
ATOM 860 N N . ARG A 1 110 ? -1.884 3.216 -10.741 1.00 95.44 110 ARG A N 1
ATOM 861 C CA . ARG A 1 110 ? -2.353 4.542 -10.338 1.00 95.44 110 ARG A CA 1
ATOM 862 C C . ARG A 1 110 ? -2.056 4.743 -8.856 1.00 95.44 110 ARG A C 1
ATOM 864 O O . ARG A 1 110 ? -2.504 3.947 -8.039 1.00 95.44 110 ARG A O 1
ATOM 871 N N . ASP A 1 111 ? -1.403 5.852 -8.529 1.00 97.94 111 ASP A N 1
ATOM 872 C CA . ASP A 1 111 ? -1.154 6.231 -7.139 1.00 97.94 111 ASP A CA 1
ATOM 873 C C . ASP A 1 111 ? -2.465 6.368 -6.375 1.00 97.94 111 ASP A C 1
ATOM 875 O O . ASP A 1 111 ? -3.368 7.109 -6.788 1.00 97.94 111 ASP A O 1
ATOM 879 N N . ARG A 1 112 ? -2.582 5.634 -5.274 1.00 98.00 112 ARG A N 1
ATOM 880 C CA . ARG A 1 112 ? -3.801 5.595 -4.477 1.00 98.00 112 ARG A CA 1
ATOM 881 C C . ARG A 1 112 ? -3.494 5.103 -3.078 1.00 98.00 112 ARG A C 1
ATOM 883 O O . ARG A 1 112 ? -2.696 4.195 -2.904 1.00 98.00 112 ARG A O 1
ATOM 890 N N . VAL A 1 113 ? -4.212 5.638 -2.100 1.00 98.62 113 VAL A N 1
ATOM 891 C CA . VAL A 1 113 ? -4.253 5.072 -0.757 1.00 98.62 113 VAL A CA 1
ATOM 892 C C . VAL A 1 113 ? -5.695 4.943 -0.289 1.00 98.62 113 VAL A C 1
ATOM 894 O O . VAL A 1 113 ? -6.528 5.815 -0.557 1.00 98.62 113 VAL A O 1
ATOM 897 N N . VAL A 1 114 ? -5.999 3.836 0.375 1.00 98.19 114 VAL A N 1
ATOM 898 C CA . VAL A 1 114 ? -7.302 3.557 0.977 1.00 98.19 114 VAL A CA 1
ATOM 899 C C . VAL A 1 114 ? -7.062 3.016 2.376 1.00 98.19 114 VAL A C 1
ATOM 901 O O . VAL A 1 114 ? -6.314 2.056 2.542 1.00 98.19 114 VAL A O 1
ATOM 904 N N . VAL A 1 115 ? -7.714 3.620 3.361 1.00 98.12 115 VAL A N 1
ATOM 905 C CA . VAL A 1 115 ? -7.808 3.101 4.724 1.00 98.12 115 VAL A CA 1
ATOM 906 C C . VAL A 1 115 ? -9.217 2.546 4.894 1.00 98.12 115 VAL A C 1
ATOM 908 O O . VAL A 1 115 ? -10.197 3.278 4.753 1.00 98.12 115 VAL A O 1
ATOM 911 N N . GLY A 1 116 ? -9.342 1.246 5.143 1.00 95.94 116 GLY A N 1
ATOM 912 C CA . GLY A 1 116 ? -10.650 0.597 5.203 1.00 95.94 116 GLY A CA 1
ATOM 913 C C . GLY A 1 116 ? -10.660 -0.669 6.052 1.00 95.94 116 GLY A C 1
ATOM 914 O O . GLY A 1 116 ? -9.610 -1.142 6.460 1.00 95.94 116 GLY A O 1
ATOM 915 N N . PRO A 1 117 ? -11.838 -1.254 6.316 1.00 94.56 117 PRO A N 1
ATOM 916 C CA . PRO A 1 117 ? -11.958 -2.455 7.150 1.00 94.56 117 PRO A CA 1
ATOM 917 C C . PRO A 1 117 ? -11.383 -3.727 6.498 1.00 94.56 117 PRO A C 1
ATOM 919 O O . PRO A 1 117 ? -11.315 -4.769 7.139 1.00 94.56 117 PRO A O 1
ATOM 922 N N . ARG A 1 118 ? -11.025 -3.669 5.210 1.00 95.19 118 ARG A N 1
ATOM 923 C CA . ARG A 1 118 ? -10.440 -4.764 4.425 1.00 95.19 118 ARG A CA 1
ATOM 924 C C . ARG A 1 118 ? -9.392 -4.209 3.468 1.00 95.19 118 ARG A C 1
ATOM 926 O O . ARG A 1 118 ? -9.451 -3.029 3.115 1.00 95.19 118 ARG A O 1
ATOM 933 N N . ALA A 1 119 ? -8.487 -5.073 3.017 1.00 96.31 119 ALA A N 1
ATOM 934 C CA . ALA A 1 119 ? -7.528 -4.746 1.968 1.00 96.31 119 ALA A CA 1
ATOM 935 C C . ALA A 1 119 ? -8.246 -4.333 0.666 1.00 96.31 119 ALA A C 1
ATOM 937 O O . ALA A 1 119 ? -9.122 -5.043 0.169 1.00 96.31 119 ALA A O 1
ATOM 938 N N . ASP A 1 120 ? -7.869 -3.190 0.087 1.00 96.56 120 ASP A N 1
ATOM 939 C CA . ASP A 1 120 ? -8.385 -2.730 -1.207 1.00 96.56 120 ASP A CA 1
ATOM 940 C C . ASP A 1 120 ? -7.666 -3.464 -2.342 1.00 96.56 120 ASP A C 1
ATOM 942 O O . ASP A 1 120 ? -6.705 -2.942 -2.894 1.00 96.56 120 ASP A O 1
ATOM 946 N N . VAL A 1 121 ? -8.110 -4.669 -2.702 1.00 95.50 121 VAL A N 1
ATOM 947 C CA . VAL A 1 121 ? -7.451 -5.521 -3.719 1.00 95.50 121 VAL A CA 1
ATOM 948 C C . VAL A 1 121 ? -7.879 -5.249 -5.168 1.00 95.50 121 VAL A C 1
ATOM 950 O O . VAL A 1 121 ? -7.314 -5.817 -6.097 1.00 95.50 121 VAL A O 1
ATOM 953 N N . ARG A 1 122 ? -8.828 -4.331 -5.387 1.00 93.06 122 ARG A N 1
ATOM 954 C CA . ARG A 1 122 ? -9.461 -4.069 -6.697 1.00 93.06 122 ARG A CA 1
ATOM 955 C C . ARG A 1 122 ? -8.483 -3.810 -7.842 1.00 93.06 122 ARG A C 1
ATOM 957 O O . ARG A 1 122 ? -8.740 -4.175 -8.983 1.00 93.06 122 ARG A O 1
ATOM 964 N N . MET A 1 123 ? -7.376 -3.122 -7.564 1.00 91.81 123 MET A N 1
ATOM 965 C CA . MET A 1 123 ? -6.387 -2.827 -8.603 1.00 91.81 123 MET A CA 1
ATOM 966 C C . MET A 1 123 ? -5.563 -4.063 -8.969 1.00 91.81 123 MET A C 1
ATOM 968 O O . MET A 1 123 ? 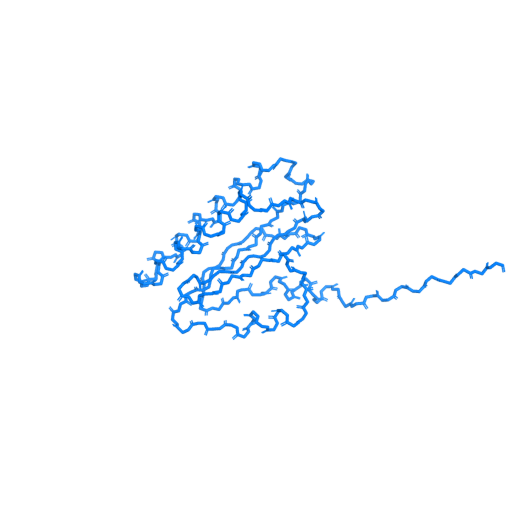-5.205 -4.222 -10.131 1.00 91.81 123 MET A O 1
ATOM 972 N N . LEU A 1 124 ? -5.295 -4.940 -8.000 1.00 92.88 124 LEU A N 1
ATOM 973 C CA . LEU A 1 124 ? -4.625 -6.214 -8.239 1.00 92.88 124 LEU A CA 1
ATOM 974 C C . LEU A 1 124 ? -5.530 -7.192 -8.996 1.00 92.88 124 LEU A C 1
ATOM 976 O O . LEU A 1 124 ? -5.057 -7.854 -9.912 1.00 92.88 124 LEU A O 1
ATOM 980 N N . GLU A 1 125 ? -6.826 -7.230 -8.670 1.00 91.31 125 GLU A N 1
ATOM 981 C CA . GLU A 1 125 ? -7.834 -7.990 -9.427 1.00 91.31 125 GLU A CA 1
ATOM 982 C C . GLU A 1 125 ? -7.841 -7.567 -10.898 1.00 91.31 125 GLU A C 1
ATOM 984 O O . GLU A 1 125 ? -7.634 -8.401 -11.774 1.00 91.31 125 GLU A O 1
ATOM 989 N N . ALA A 1 126 ? -7.946 -6.262 -11.170 1.00 88.50 126 ALA A N 1
ATOM 990 C CA . ALA A 1 126 ? -7.913 -5.743 -12.536 1.00 88.50 126 ALA A CA 1
ATOM 991 C C . ALA A 1 126 ? -6.599 -6.078 -13.269 1.00 88.50 126 ALA A C 1
ATOM 993 O O . ALA A 1 126 ? -6.611 -6.347 -14.470 1.00 88.50 126 ALA A O 1
ATOM 994 N N . LEU A 1 127 ? -5.459 -6.073 -12.567 1.00 86.94 127 LEU A N 1
ATOM 995 C CA . LEU A 1 127 ? -4.169 -6.454 -13.150 1.00 86.94 127 LEU A CA 1
ATOM 996 C C . LEU A 1 127 ? -4.106 -7.941 -13.513 1.00 86.94 127 LEU A C 1
ATOM 998 O O . LEU A 1 127 ? -3.527 -8.261 -14.546 1.00 86.94 127 LEU A O 1
ATOM 1002 N N . LEU A 1 128 ? -4.697 -8.824 -12.707 1.00 84.38 128 LEU A N 1
ATOM 1003 C CA . LEU A 1 128 ? -4.754 -10.261 -12.991 1.00 84.38 128 LEU A CA 1
ATOM 1004 C C . LEU A 1 128 ? -5.781 -10.590 -14.083 1.00 84.38 128 LEU A C 1
ATOM 1006 O O . LEU A 1 128 ? -5.480 -11.372 -14.974 1.00 84.38 128 LEU A O 1
ATOM 1010 N N . GLU A 1 129 ? -6.951 -9.949 -14.079 1.00 80.44 129 GLU A N 1
ATOM 1011 C CA . GLU A 1 129 ? -7.974 -10.131 -15.123 1.00 80.44 129 GLU A CA 1
ATOM 1012 C C . GLU A 1 129 ? -7.511 -9.639 -16.499 1.00 80.44 129 GLU A C 1
ATOM 1014 O O . GLU A 1 129 ? -7.863 -10.222 -17.521 1.00 80.44 129 GLU A O 1
ATOM 1019 N N . THR A 1 130 ? -6.689 -8.584 -16.550 1.00 67.44 130 THR A N 1
ATOM 1020 C CA . THR A 1 130 ? -6.152 -8.069 -17.824 1.00 67.44 130 THR A CA 1
ATOM 1021 C C . THR A 1 130 ? -5.171 -9.054 -18.481 1.00 67.44 130 THR A C 1
ATOM 1023 O O . THR A 1 130 ? -4.877 -8.922 -19.670 1.00 67.44 130 THR A O 1
ATOM 1026 N N . TYR A 1 131 ? -4.662 -10.043 -17.740 1.00 57.69 131 TYR A N 1
ATOM 1027 C CA . TYR A 1 131 ? -3.709 -11.029 -18.241 1.00 57.69 131 TYR A CA 1
ATOM 1028 C C . TYR A 1 131 ? -4.098 -12.433 -17.774 1.00 57.69 131 TYR A C 1
ATOM 1030 O O . TYR A 1 131 ? -3.480 -12.993 -16.869 1.00 57.69 131 TYR A O 1
ATOM 1038 N N . GLU A 1 132 ? -5.076 -13.040 -18.453 1.00 54.66 132 GLU A N 1
ATOM 1039 C CA . GLU A 1 132 ? -5.125 -14.503 -18.513 1.00 54.66 132 GLU A CA 1
ATOM 1040 C C . GLU A 1 132 ? -3.750 -15.018 -18.992 1.00 54.66 132 GLU A C 1
ATOM 1042 O O . GLU A 1 132 ? -3.155 -14.421 -19.897 1.00 54.66 132 GLU A O 1
ATOM 1047 N N . PRO A 1 133 ? -3.191 -16.078 -18.382 1.00 56.62 133 PRO A N 1
ATOM 1048 C CA . PRO A 1 133 ? -1.856 -16.559 -18.718 1.00 56.62 133 PRO A CA 1
ATOM 1049 C C . PRO A 1 133 ? -1.761 -16.932 -20.204 1.00 56.62 133 PRO A C 1
ATOM 1051 O O . PRO A 1 133 ? -2.386 -17.884 -20.667 1.00 56.62 133 PRO A O 1
ATOM 1054 N N . ILE A 1 134 ? -0.947 -16.187 -20.956 1.00 57.62 134 ILE A N 1
ATOM 1055 C CA . ILE A 1 134 ? -0.656 -16.469 -22.365 1.00 57.62 134 ILE A CA 1
ATOM 1056 C C . ILE A 1 134 ? 0.539 -17.424 -22.420 1.00 57.62 134 ILE A C 1
ATOM 1058 O O . ILE A 1 134 ? 1.652 -17.059 -22.044 1.00 57.62 134 ILE A O 1
ATOM 1062 N N . CYS A 1 135 ? 0.326 -18.641 -22.921 1.00 54.25 135 CYS A N 1
ATOM 1063 C CA . CYS A 1 135 ? 1.411 -19.549 -23.284 1.00 54.25 135 CYS A CA 1
ATOM 1064 C C . CYS A 1 135 ? 1.822 -19.280 -24.739 1.00 54.25 135 CYS A C 1
ATOM 1066 O O . CYS A 1 135 ? 1.026 -19.483 -25.655 1.00 54.25 135 CYS A O 1
ATOM 1068 N N . LEU A 1 136 ? 3.053 -18.810 -24.957 1.00 71.50 136 LEU A N 1
ATOM 1069 C CA . LEU A 1 136 ? 3.646 -18.689 -26.289 1.00 71.50 136 LEU A CA 1
ATOM 1070 C C . LEU A 1 136 ? 4.585 -19.879 -26.519 1.00 71.50 136 LEU A C 1
ATOM 1072 O O . LEU A 1 136 ? 5.616 -19.984 -25.858 1.00 71.50 136 LEU A O 1
ATOM 1076 N N . ALA A 1 137 ? 4.248 -20.753 -27.465 1.00 75.56 137 ALA A N 1
ATOM 1077 C CA . ALA A 1 137 ? 5.164 -21.775 -27.961 1.00 75.56 137 ALA A CA 1
ATOM 1078 C C . ALA A 1 137 ? 5.850 -21.259 -29.232 1.00 75.56 137 ALA A C 1
ATOM 1080 O O . ALA A 1 137 ? 5.184 -20.966 -30.225 1.00 75.56 137 ALA A O 1
ATOM 1081 N N . LEU A 1 138 ? 7.177 -21.137 -29.194 1.00 65.62 138 LEU A N 1
ATOM 1082 C CA . LEU A 1 138 ? 8.001 -20.894 -30.375 1.00 65.62 138 LEU A CA 1
ATOM 1083 C C . LEU A 1 138 ? 8.432 -22.251 -30.928 1.00 65.62 138 LEU A C 1
ATOM 1085 O O . LEU A 1 138 ? 9.114 -23.007 -30.239 1.00 65.62 138 LEU A O 1
ATOM 1089 N N . VAL A 1 139 ? 8.009 -22.560 -32.150 1.00 73.56 139 VAL A N 1
ATOM 1090 C CA . VAL A 1 139 ? 8.490 -23.725 -32.893 1.00 73.56 139 VAL A CA 1
ATOM 1091 C C . VAL A 1 139 ? 9.408 -23.202 -33.980 1.00 73.56 139 VAL A C 1
ATOM 1093 O O . VAL A 1 139 ? 8.973 -22.428 -34.832 1.00 73.56 139 VAL A O 1
ATOM 1096 N N . ASP A 1 140 ? 10.670 -23.602 -33.905 1.00 74.12 140 ASP A N 1
ATOM 1097 C CA . ASP A 1 140 ? 11.642 -23.387 -34.966 1.00 74.12 140 ASP A CA 1
ATOM 1098 C C . ASP A 1 140 ? 11.634 -24.614 -35.886 1.00 74.12 140 ASP A C 1
ATOM 1100 O O . ASP A 1 140 ? 11.593 -25.751 -35.405 1.00 74.12 140 ASP A O 1
ATOM 1104 N N . TYR A 1 141 ? 11.615 -24.381 -37.194 1.00 64.75 141 TYR A N 1
ATOM 1105 C CA . TYR A 1 141 ? 11.754 -25.424 -38.205 1.00 64.75 141 TYR A CA 1
ATOM 1106 C C . TYR A 1 141 ? 13.058 -25.142 -38.949 1.00 64.75 141 TYR A C 1
ATOM 1108 O O . TYR A 1 141 ? 13.124 -24.176 -39.710 1.00 64.75 141 TYR A O 1
ATOM 1116 N N . GLU A 1 142 ? 14.071 -25.979 -38.709 1.00 60.56 142 GLU A N 1
ATOM 1117 C CA . GLU A 1 142 ? 15.268 -26.064 -39.561 1.00 60.56 142 GLU A CA 1
ATOM 1118 C C . GLU A 1 142 ? 14.947 -26.703 -40.921 1.00 60.56 142 GLU A C 1
ATOM 1120 O O . GLU A 1 142 ? 14.139 -27.665 -40.961 1.00 60.56 142 GLU A O 1
#

Secondary structure (DSSP, 8-state):
-EE--HHHHHHHHH---TTPPEEEEEEE--TTT--SHHHHHHHHHHHHHHHHHHHTTS-HHHHHHHHHHHHHHHHIIIII---TT--EEEEEEEGGGTEEEEEEESS----EEEEESS---HHHHHHHHT------------

Foldseek 3Di:
DDEQDPVVLVVQQPDFDVLAWKKKWKFFPACVQVVDLVRRVVLLVVQLVVLLVVLVPGPPVNSVQSVVQSVVVNCCSPPPDDCPQFGMWIWIGRPVRPDTDIYTDNHGDPTHIDIGSGHPCVRSVVVVVVDDDDDDDDDDDD

Sequence (142 aa):
MTELDHTLLRKLAGWSPDGVPVTSLYLTVDGRRYPRRTDYEVRLDELLRSARAQALALPEPAARSVEGDIAEISAFVRERFERGDTRGLALFSASAAGLWEEITLPRPVRDRVVVGPRADVRMLEALLETYEPICLALVDYE

Mean predicted aligned error: 5.28 Å

Solvent-accessible surface area (backbone atoms only — not comparable to full-atom values): 8036 Å² total; per-residue (Å²): 129,42,77,84,48,74,67,58,50,50,53,43,64,66,42,62,50,90,86,40,46,20,41,22,38,31,39,41,50,28,53,92,83,27,77,48,73,69,56,35,47,55,54,45,54,55,39,49,51,51,44,54,59,59,31,72,80,44,58,70,74,36,28,52,25,49,52,46,26,46,51,53,52,51,47,38,64,75,72,69,60,74,61,87,80,40,8,14,40,44,37,38,24,20,49,82,72,70,43,75,46,53,31,52,29,84,49,66,47,74,70,43,61,47,74,34,66,39,49,75,51,67,66,59,51,52,57,48,67,75,50,69,88,79,85,84,85,87,83,86,82,133

pLDDT: mean 91.7, std 10.29, range [54.25, 98.75]

Radius of gyration: 16.64 Å; Cα contacts (8 Å, |Δi|>4): 224; chains: 1; bounding box: 28×39×58 Å